Protein AF-A0A3D5I555-F1 (afdb_monomer_lite)

Radius of gyration: 14.28 Å; chains: 1; bounding box: 39×35×31 Å

Structure (mmCIF, N/CA/C/O backbone):
data_AF-A0A3D5I555-F1
#
_entry.id   AF-A0A3D5I555-F1
#
loop_
_atom_site.group_PDB
_atom_site.id
_atom_site.type_symbol
_atom_site.label_atom_id
_atom_site.label_alt_id
_atom_site.label_comp_id
_atom_site.label_asym_id
_atom_site.label_entity_id
_atom_site.label_seq_id
_atom_site.pdbx_PDB_ins_code
_atom_site.Cartn_x
_atom_site.Cartn_y
_atom_site.Cartn_z
_atom_site.occupancy
_atom_site.B_iso_or_equiv
_atom_site.auth_seq_id
_atom_site.auth_comp_id
_atom_site.auth_asym_id
_atom_site.auth_atom_id
_atom_site.pdbx_PDB_model_num
ATOM 1 N N . TYR A 1 1 ? -12.336 -8.166 -5.845 1.00 82.81 1 TYR A N 1
ATOM 2 C CA . TYR A 1 1 ? -12.069 -6.711 -5.840 1.00 82.81 1 TYR A CA 1
ATOM 3 C C . TYR A 1 1 ? -10.600 -6.417 -5.584 1.00 82.81 1 TYR A C 1
ATOM 5 O O . TYR A 1 1 ? -9.932 -6.033 -6.527 1.00 82.81 1 TYR A O 1
ATOM 13 N N . ILE A 1 2 ? -10.058 -6.624 -4.372 1.00 89.94 2 ILE A N 1
ATOM 14 C CA . ILE A 1 2 ? -8.652 -6.255 -4.085 1.00 89.94 2 ILE A CA 1
ATOM 15 C C . ILE A 1 2 ? -7.657 -6.970 -5.010 1.00 89.94 2 ILE A C 1
ATOM 17 O O . ILE A 1 2 ? -6.785 -6.326 -5.576 1.00 89.94 2 ILE A O 1
ATOM 21 N N . SER A 1 3 ? -7.829 -8.275 -5.232 1.00 88.75 3 SER A N 1
ATOM 22 C CA . SER A 1 3 ? -7.049 -9.063 -6.201 1.00 88.75 3 SER A CA 1
ATOM 23 C C . SER A 1 3 ? -7.085 -8.493 -7.623 1.00 88.75 3 SER A C 1
ATOM 25 O O . SER A 1 3 ? -6.074 -8.526 -8.325 1.00 88.75 3 SER A O 1
ATOM 27 N N . SER A 1 4 ? -8.239 -7.969 -8.034 1.00 86.50 4 SER A N 1
ATOM 28 C CA . SER A 1 4 ? -8.484 -7.379 -9.351 1.00 86.50 4 SER A CA 1
ATOM 29 C C . SER A 1 4 ? -7.815 -6.008 -9.475 1.00 86.50 4 SER A C 1
ATOM 31 O O . SER A 1 4 ? -7.131 -5.755 -10.460 1.00 86.50 4 SER A O 1
ATOM 33 N N . VAL A 1 5 ? -7.922 -5.159 -8.444 1.00 85.56 5 VAL A N 1
ATOM 34 C CA . VAL A 1 5 ? -7.229 -3.859 -8.393 1.00 85.56 5 VAL A CA 1
ATOM 35 C C . VAL A 1 5 ? -5.718 -4.058 -8.437 1.00 85.56 5 VAL A C 1
ATOM 37 O O . VAL A 1 5 ? -5.050 -3.472 -9.279 1.00 85.56 5 VAL A O 1
ATOM 40 N N . VAL A 1 6 ? -5.175 -4.939 -7.590 1.00 89.25 6 VAL A N 1
ATOM 41 C CA . VAL A 1 6 ? -3.731 -5.227 -7.568 1.00 89.25 6 VAL A CA 1
ATOM 42 C C . VAL A 1 6 ? -3.256 -5.744 -8.926 1.00 89.25 6 VAL A C 1
ATOM 44 O O . VAL A 1 6 ? -2.215 -5.313 -9.398 1.00 89.25 6 VAL A O 1
ATOM 47 N N . GLY A 1 7 ? -4.016 -6.634 -9.567 1.00 87.62 7 GLY A N 1
ATOM 48 C CA . GLY A 1 7 ? -3.657 -7.171 -10.880 1.00 87.62 7 GLY A CA 1
ATOM 49 C C . GLY A 1 7 ? -3.784 -6.169 -12.032 1.00 87.62 7 GLY A C 1
ATOM 50 O O . GLY A 1 7 ? -3.065 -6.287 -13.018 1.00 87.62 7 GLY A O 1
ATOM 51 N N . ALA A 1 8 ? -4.679 -5.182 -11.916 1.00 86.12 8 ALA A N 1
ATOM 52 C CA . ALA A 1 8 ? -4.824 -4.111 -12.904 1.00 86.12 8 ALA A CA 1
ATOM 53 C C . ALA A 1 8 ? -3.729 -3.040 -12.772 1.00 86.12 8 ALA A C 1
ATOM 55 O O . ALA A 1 8 ? -3.317 -2.462 -13.771 1.00 86.12 8 ALA A O 1
ATOM 56 N N . GLU A 1 9 ? -3.280 -2.779 -11.544 1.00 83.25 9 GLU A N 1
ATOM 57 C CA . GLU A 1 9 ? -2.332 -1.710 -11.206 1.00 83.25 9 GLU A CA 1
ATOM 58 C C . GLU A 1 9 ? -0.870 -2.170 -11.224 1.00 83.25 9 GLU A C 1
ATOM 60 O O . GLU A 1 9 ? 0.031 -1.389 -11.517 1.00 83.25 9 GLU A O 1
ATOM 65 N N . MET A 1 10 ? -0.606 -3.437 -10.894 1.00 90.44 10 MET A N 1
ATOM 66 C CA . MET A 1 10 ? 0.754 -3.951 -10.748 1.00 90.44 10 MET A CA 1
ATOM 67 C C . MET A 1 10 ? 0.971 -5.225 -11.569 1.00 90.44 10 MET A C 1
ATOM 69 O O . MET A 1 10 ? 0.229 -6.198 -11.406 1.00 90.44 10 MET A O 1
ATOM 73 N N . PRO A 1 11 ? 2.033 -5.282 -12.397 1.00 92.94 11 PRO A N 1
ATOM 74 C CA . PRO A 1 11 ? 2.405 -6.495 -13.111 1.00 92.94 11 PRO A CA 1
ATOM 75 C C . PRO A 1 11 ? 2.619 -7.681 -12.164 1.00 92.94 11 PRO A C 1
ATOM 77 O O . PRO A 1 11 ? 3.293 -7.577 -11.140 1.00 92.94 11 PRO A O 1
ATOM 80 N N . SER A 1 12 ? 2.104 -8.853 -12.540 1.00 92.81 12 SER A N 1
ATOM 81 C CA . SER A 1 12 ? 2.094 -10.045 -11.680 1.00 92.81 12 SER A CA 1
ATOM 82 C C . SER A 1 12 ? 3.481 -10.569 -11.291 1.00 92.81 12 SER A C 1
ATOM 84 O O . SER A 1 12 ? 3.584 -11.340 -10.338 1.00 92.81 12 SER A O 1
ATOM 86 N N . HIS A 1 13 ? 4.520 -10.194 -12.042 1.00 93.62 13 HIS A N 1
ATOM 87 C CA . HIS A 1 13 ? 5.917 -10.575 -11.816 1.00 93.62 13 HIS A CA 1
ATOM 88 C C . HIS A 1 13 ? 6.667 -9.609 -10.883 1.00 93.62 13 HIS A C 1
ATOM 90 O O . HIS A 1 13 ? 7.865 -9.781 -10.660 1.00 93.62 13 HIS A O 1
ATOM 96 N N . TRP A 1 14 ? 6.011 -8.558 -10.385 1.00 96.44 14 TRP A N 1
ATOM 97 C CA . TRP A 1 14 ? 6.611 -7.670 -9.394 1.00 96.44 14 TRP A CA 1
ATOM 98 C C . TRP A 1 14 ? 6.740 -8.362 -8.031 1.00 96.44 14 TRP A C 1
ATOM 100 O O . TRP A 1 14 ? 6.012 -9.320 -7.749 1.00 96.44 14 TRP A O 1
ATOM 110 N N . PRO A 1 15 ? 7.650 -7.880 -7.164 1.00 98.31 15 PRO A N 1
ATO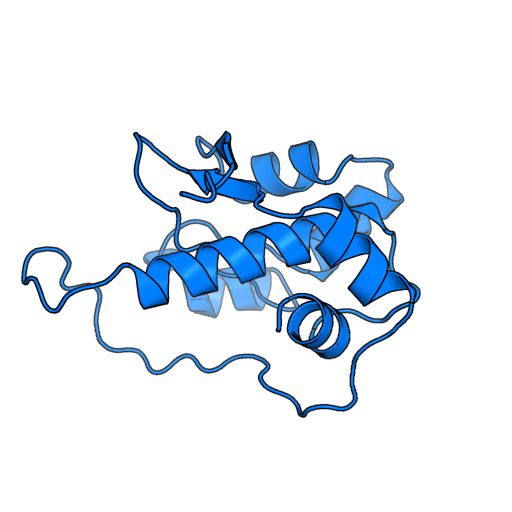M 111 C CA . PRO A 1 15 ? 7.879 -8.474 -5.855 1.00 98.31 15 PRO A CA 1
ATOM 112 C C . PRO A 1 15 ? 6.603 -8.586 -5.019 1.00 98.31 15 PRO A C 1
ATOM 114 O O . PRO A 1 15 ? 5.804 -7.650 -4.936 1.00 98.31 15 PRO A O 1
ATOM 117 N N . ALA A 1 16 ? 6.456 -9.709 -4.315 1.00 98.06 16 ALA A N 1
ATOM 118 C CA . ALA A 1 16 ? 5.277 -9.986 -3.497 1.00 98.06 16 ALA A CA 1
ATOM 119 C C . ALA A 1 16 ? 5.037 -8.930 -2.401 1.00 98.06 16 ALA A C 1
ATOM 121 O O . ALA A 1 16 ? 3.891 -8.645 -2.065 1.00 98.06 16 ALA A O 1
ATOM 122 N N . GLU A 1 17 ? 6.092 -8.339 -1.835 1.00 98.50 17 GLU A N 1
ATOM 123 C CA . GLU A 1 17 ? 5.970 -7.267 -0.833 1.00 98.50 17 GLU A CA 1
ATOM 124 C C . GLU A 1 17 ? 5.373 -5.981 -1.433 1.00 98.50 17 GLU A C 1
ATOM 126 O O . GLU A 1 17 ? 4.547 -5.328 -0.797 1.00 98.50 17 GLU A O 1
ATOM 131 N N . ALA A 1 18 ? 5.691 -5.660 -2.692 1.00 98.00 18 ALA A N 1
ATOM 132 C CA . ALA A 1 18 ? 5.097 -4.521 -3.387 1.00 98.00 18 ALA A CA 1
ATOM 133 C C . ALA A 1 18 ? 3.603 -4.765 -3.673 1.00 98.00 18 ALA A C 1
ATOM 135 O O . ALA A 1 18 ? 2.768 -3.904 -3.395 1.00 98.00 18 ALA A O 1
ATOM 136 N N . LEU A 1 19 ? 3.253 -5.971 -4.139 1.00 97.94 19 LEU A N 1
ATOM 137 C CA . LEU A 1 19 ? 1.855 -6.368 -4.359 1.00 97.94 19 LEU A CA 1
ATOM 138 C C . LEU A 1 19 ? 1.040 -6.342 -3.055 1.00 97.94 19 LEU A C 1
ATOM 140 O O . LEU A 1 19 ? -0.117 -5.921 -3.050 1.00 97.94 19 LEU A O 1
ATOM 144 N N . ARG A 1 20 ? 1.637 -6.759 -1.930 1.00 98.50 20 ARG A N 1
ATOM 145 C CA . ARG A 1 20 ? 1.007 -6.698 -0.601 1.00 98.50 20 ARG A CA 1
ATOM 146 C C . ARG A 1 20 ? 0.805 -5.262 -0.123 1.00 98.50 20 ARG A C 1
ATOM 148 O O . ARG A 1 20 ? -0.273 -4.951 0.381 1.00 98.50 20 ARG A O 1
ATOM 155 N N . ALA A 1 21 ? 1.779 -4.376 -0.330 1.00 97.25 21 ALA A N 1
ATOM 156 C CA . ALA A 1 21 ? 1.629 -2.956 -0.008 1.00 97.25 21 ALA A CA 1
ATOM 157 C C . ALA A 1 21 ? 0.453 -2.335 -0.785 1.00 97.25 21 ALA A C 1
ATOM 159 O O . ALA A 1 21 ? -0.414 -1.694 -0.190 1.00 97.25 21 ALA A O 1
ATOM 160 N N . GLN A 1 22 ? 0.350 -2.616 -2.087 1.00 95.75 22 GLN A N 1
ATOM 161 C CA . GLN A 1 22 ? -0.779 -2.177 -2.911 1.00 95.75 22 GLN A CA 1
ATOM 162 C C . GLN A 1 22 ? -2.108 -2.769 -2.456 1.00 95.75 22 GLN A C 1
ATOM 164 O O . GLN A 1 22 ? -3.105 -2.055 -2.435 1.00 95.75 22 GLN A O 1
ATOM 169 N N . ALA A 1 23 ? -2.147 -4.040 -2.053 1.00 96.06 23 ALA A N 1
ATOM 170 C CA . ALA A 1 23 ? -3.373 -4.656 -1.553 1.00 96.06 23 ALA A CA 1
ATOM 171 C C . ALA A 1 23 ? -3.909 -3.938 -0.301 1.00 96.06 23 ALA A C 1
ATOM 173 O O . ALA A 1 23 ? -5.116 -3.707 -0.196 1.00 96.06 23 ALA A O 1
ATOM 174 N N . VAL A 1 24 ? -3.028 -3.554 0.630 1.00 95.81 24 VAL A N 1
ATOM 175 C CA . VAL A 1 24 ? -3.402 -2.780 1.826 1.00 95.81 24 VAL A CA 1
ATOM 176 C C . VAL A 1 24 ? -3.835 -1.362 1.453 1.00 95.81 24 VAL A C 1
ATOM 178 O O . VAL A 1 24 ? -4.880 -0.911 1.926 1.00 95.81 24 VAL A O 1
ATOM 181 N N . ALA A 1 25 ? -3.094 -0.673 0.582 1.00 91.62 25 ALA A N 1
ATOM 182 C CA . ALA A 1 25 ? -3.446 0.677 0.145 1.00 91.62 25 ALA A CA 1
ATOM 183 C C . ALA A 1 25 ? -4.799 0.700 -0.601 1.00 91.62 25 ALA A C 1
ATOM 185 O O . ALA A 1 25 ? -5.717 1.426 -0.232 1.00 91.62 25 ALA A O 1
ATOM 186 N N . ALA A 1 26 ? -5.001 -0.187 -1.575 1.00 90.69 26 ALA A N 1
ATOM 187 C CA . ALA A 1 26 ? -6.268 -0.309 -2.296 1.00 90.69 26 ALA A CA 1
ATOM 188 C C . ALA A 1 26 ? -7.452 -0.611 -1.364 1.00 90.69 26 ALA A C 1
ATOM 190 O O . ALA A 1 26 ? -8.545 -0.069 -1.543 1.00 90.69 26 ALA A O 1
ATOM 191 N N . ARG A 1 27 ? -7.247 -1.451 -0.341 1.00 92.19 27 ARG A N 1
ATOM 192 C CA . ARG A 1 27 ? -8.293 -1.761 0.642 1.00 92.19 27 ARG A CA 1
ATOM 193 C C . ARG A 1 27 ? -8.621 -0.565 1.524 1.00 92.19 27 ARG A C 1
ATOM 195 O O . ARG A 1 27 ? -9.796 -0.316 1.761 1.00 92.19 27 ARG A O 1
ATOM 202 N N . SER A 1 28 ? -7.614 0.165 1.991 1.00 89.00 28 SER A N 1
ATOM 203 C CA . SER A 1 28 ? -7.819 1.336 2.854 1.00 89.00 28 SER A CA 1
ATOM 204 C C . SER A 1 28 ? -8.524 2.450 2.089 1.00 89.00 28 SER A C 1
ATOM 206 O O . SER A 1 28 ? -9.500 2.995 2.590 1.00 89.00 28 SER A O 1
ATOM 208 N N . TYR A 1 29 ? -8.127 2.691 0.836 1.00 85.00 29 TYR A N 1
ATOM 209 C CA . TYR A 1 29 ? -8.830 3.594 -0.073 1.00 85.00 29 TYR A CA 1
ATOM 210 C C . TYR A 1 29 ? -10.302 3.194 -0.243 1.00 85.00 29 TYR A C 1
ATOM 212 O O . TYR A 1 29 ? -11.190 4.002 0.023 1.00 85.00 29 TYR A O 1
ATOM 220 N N . ALA A 1 30 ? -10.580 1.936 -0.605 1.00 84.19 30 ALA A N 1
ATOM 221 C CA . ALA A 1 30 ? -11.950 1.454 -0.782 1.00 84.19 30 ALA A CA 1
ATOM 222 C C . ALA A 1 30 ? -12.785 1.591 0.500 1.00 84.19 30 ALA A C 1
ATOM 224 O O . ALA A 1 30 ? -13.922 2.049 0.450 1.00 84.19 30 ALA A O 1
ATOM 225 N N . MET A 1 31 ? -12.217 1.248 1.658 1.00 83.69 31 MET A N 1
ATOM 226 C CA . MET A 1 31 ? -12.909 1.372 2.941 1.00 83.69 31 MET A CA 1
ATOM 227 C C . MET A 1 31 ? -13.134 2.823 3.347 1.00 83.69 31 MET A C 1
ATOM 229 O O . MET A 1 31 ? -14.216 3.127 3.824 1.00 83.69 31 MET A O 1
ATOM 233 N N . ALA A 1 32 ? -12.172 3.721 3.132 1.00 80.38 32 ALA A N 1
ATOM 234 C CA . ALA A 1 32 ? -12.355 5.148 3.378 1.00 80.38 32 ALA A CA 1
ATOM 235 C C . ALA A 1 32 ? -13.491 5.717 2.513 1.00 80.38 32 ALA A C 1
ATOM 237 O O . ALA A 1 32 ? -14.274 6.527 2.994 1.00 80.38 32 ALA A O 1
ATOM 238 N N . HIS A 1 33 ? -13.636 5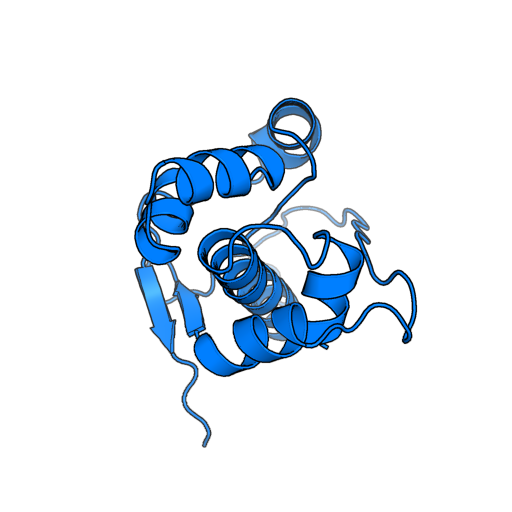.247 1.270 1.00 74.06 33 HIS A N 1
ATOM 239 C CA . HIS A 1 33 ? -14.726 5.655 0.379 1.00 74.06 33 HIS A CA 1
ATOM 240 C C . HIS A 1 33 ? -16.085 5.082 0.796 1.00 74.06 33 HIS A C 1
ATOM 242 O O . HIS A 1 33 ? -17.089 5.782 0.711 1.00 74.06 33 HIS A O 1
ATOM 248 N N . LEU A 1 34 ? -16.124 3.834 1.271 1.00 74.12 34 LEU A N 1
ATOM 249 C CA . LEU A 1 34 ? -17.348 3.190 1.763 1.00 74.12 34 LEU A CA 1
ATOM 250 C C . LEU A 1 34 ? -17.782 3.706 3.142 1.00 74.12 34 LEU A C 1
ATOM 252 O O . LEU A 1 34 ? -18.972 3.765 3.428 1.00 74.12 34 LEU A O 1
ATOM 256 N N . ALA A 1 35 ? -16.825 4.064 3.998 1.00 67.69 35 ALA A N 1
ATOM 257 C CA . ALA A 1 35 ? -17.062 4.532 5.359 1.00 67.69 35 ALA A CA 1
ATOM 258 C C . ALA A 1 35 ? -17.473 6.007 5.431 1.00 67.69 35 ALA A C 1
ATOM 260 O O . ALA A 1 35 ? -17.708 6.483 6.534 1.00 67.69 35 ALA A O 1
ATOM 261 N N . ARG A 1 36 ? -17.563 6.731 4.305 1.00 56.81 36 ARG A N 1
ATOM 262 C CA . ARG A 1 36 ? -18.124 8.090 4.246 1.00 56.81 36 ARG A CA 1
ATOM 263 C C . ARG A 1 36 ? -19.665 8.030 4.254 1.00 56.81 36 ARG A C 1
ATOM 265 O O . ARG A 1 36 ? -20.242 7.646 3.237 1.00 56.81 36 ARG A O 1
ATOM 272 N N . PRO A 1 37 ? -20.371 8.484 5.312 1.00 44.56 37 PRO A N 1
ATOM 273 C CA . PRO A 1 37 ? -21.717 9.031 5.171 1.00 44.56 37 PRO A CA 1
ATOM 274 C C . PRO A 1 37 ? -21.604 10.467 4.627 1.00 44.56 37 PRO A C 1
ATOM 276 O O . PRO A 1 37 ? -20.579 11.128 4.803 1.00 44.56 37 PRO A O 1
ATOM 279 N N . ALA A 1 38 ? -22.662 10.993 4.006 1.00 41.94 38 ALA A N 1
ATOM 280 C CA . ALA A 1 38 ? -22.806 12.423 3.738 1.00 41.94 38 ALA A CA 1
ATOM 281 C C . ALA A 1 38 ? -22.868 13.219 5.063 1.00 41.94 38 ALA A C 1
ATOM 283 O O . ALA A 1 38 ? -23.937 13.628 5.498 1.00 41.94 38 ALA A O 1
ATOM 284 N N . SER A 1 39 ? -21.739 13.417 5.745 1.00 36.09 39 SER A N 1
ATOM 285 C CA . SER A 1 39 ? -21.641 14.262 6.938 1.00 36.09 39 SER A CA 1
ATOM 286 C C . SER A 1 39 ? -20.523 15.290 6.770 1.00 36.09 39 SER A C 1
ATOM 288 O O . SER A 1 39 ? -19.351 15.039 7.038 1.00 36.09 39 SER A O 1
ATOM 290 N N . GLN A 1 40 ? -20.974 16.432 6.258 1.00 39.59 40 GLN A N 1
ATOM 291 C CA . GLN A 1 40 ? -20.564 17.844 6.285 1.00 39.59 40 GLN A CA 1
ATOM 292 C C . GLN A 1 40 ? -19.371 18.367 7.130 1.00 39.59 40 GLN A C 1
ATOM 294 O O . GLN A 1 40 ? -19.342 19.565 7.397 1.00 39.59 40 GLN A O 1
ATOM 299 N N . ALA A 1 41 ? -18.378 17.567 7.529 1.00 38.03 41 ALA A N 1
ATOM 300 C CA . ALA A 1 41 ? -17.238 18.053 8.329 1.00 38.03 41 ALA A CA 1
ATOM 301 C C . ALA A 1 41 ? -15.855 17.902 7.670 1.00 38.03 41 ALA A C 1
ATOM 303 O O . ALA A 1 41 ? -14.886 18.454 8.177 1.00 38.03 41 ALA A O 1
ATOM 304 N N . TRP A 1 42 ? -15.752 17.246 6.513 1.00 33.84 42 TRP A N 1
ATOM 305 C CA . TRP A 1 42 ? -14.513 17.218 5.728 1.00 33.84 42 TRP A CA 1
ATOM 306 C C . TRP A 1 42 ? -14.828 17.518 4.269 1.00 33.84 42 TRP A C 1
ATOM 308 O O . TRP A 1 42 ? -15.018 16.633 3.439 1.00 33.84 42 TRP A O 1
ATOM 318 N N . ASN A 1 43 ? -14.928 18.811 3.975 1.00 38.72 43 ASN A N 1
ATOM 319 C CA . ASN A 1 43 ? -15.043 19.338 2.622 1.00 38.72 43 ASN A CA 1
ATOM 320 C C . ASN A 1 43 ? -13.653 19.298 1.961 1.00 38.72 43 ASN A C 1
ATOM 322 O O . ASN A 1 43 ? -13.010 20.324 1.760 1.00 38.72 43 ASN A O 1
ATOM 326 N N . LEU A 1 44 ? -13.153 18.097 1.666 1.00 39.31 44 LEU A N 1
ATOM 327 C CA . LEU A 1 44 ? -12.070 17.927 0.702 1.00 39.31 44 LEU A CA 1
ATOM 328 C C . LEU A 1 44 ? -12.728 17.518 -0.610 1.00 39.31 44 LEU A C 1
ATOM 330 O O . LEU A 1 44 ? -13.346 16.460 -0.718 1.00 39.31 44 LEU A O 1
ATOM 334 N N . GLY A 1 45 ? -12.708 18.480 -1.531 1.00 37.19 45 GLY A N 1
ATOM 335 C CA . GLY A 1 45 ? -13.609 18.610 -2.662 1.00 37.19 45 GLY A CA 1
ATOM 336 C C . GLY A 1 45 ? -13.803 17.351 -3.494 1.00 37.19 45 GLY A C 1
ATOM 337 O O . GLY A 1 45 ? -12.901 16.536 -3.684 1.00 37.19 45 GLY A O 1
ATOM 338 N N . ALA A 1 46 ? -15.014 17.266 -4.039 1.00 34.91 46 ALA A N 1
ATOM 339 C CA . ALA A 1 46 ? -15.393 16.380 -5.121 1.00 34.91 46 ALA A CA 1
ATOM 340 C C . ALA A 1 46 ? -14.348 16.433 -6.244 1.00 34.91 46 ALA A C 1
ATOM 342 O O . ALA A 1 46 ? -14.385 17.290 -7.123 1.00 34.91 46 ALA A O 1
ATOM 343 N N . THR A 1 47 ? -13.399 15.508 -6.216 1.00 41.62 47 THR A N 1
ATOM 344 C CA . THR A 1 47 ? -12.577 15.195 -7.371 1.00 41.62 47 THR A CA 1
ATOM 345 C C . THR A 1 47 ? -12.846 13.747 -7.707 1.00 41.62 47 THR A C 1
ATOM 347 O O . THR A 1 47 ? -12.465 12.822 -6.997 1.00 41.62 47 THR A O 1
ATOM 350 N N . THR A 1 48 ? -13.589 13.567 -8.792 1.00 43.81 48 THR A N 1
ATOM 351 C CA . THR A 1 48 ? -13.782 12.298 -9.480 1.00 43.81 48 THR A CA 1
ATOM 352 C C . THR A 1 48 ? -12.407 11.736 -9.821 1.00 43.81 48 THR A C 1
ATOM 354 O O . THR A 1 48 ? -11.806 12.125 -10.818 1.00 43.81 48 THR A O 1
ATOM 357 N N . ARG A 1 49 ? -11.857 10.863 -8.978 1.00 43.25 49 ARG A N 1
ATOM 358 C CA . ARG A 1 49 ? -10.577 10.201 -9.248 1.00 43.25 49 ARG A CA 1
ATOM 359 C C . ARG A 1 49 ? -10.786 8.706 -9.282 1.00 43.25 49 ARG A C 1
ATOM 361 O O . ARG A 1 49 ? -10.430 7.960 -8.383 1.00 43.25 49 ARG A O 1
ATOM 368 N N . TRP A 1 50 ? -11.426 8.300 -10.371 1.00 49.44 50 TRP A N 1
ATOM 369 C CA . TRP A 1 50 ? -11.326 6.943 -10.870 1.00 49.44 50 TRP A CA 1
ATOM 370 C C . TRP A 1 50 ? -9.863 6.665 -11.208 1.00 49.44 50 TRP A C 1
ATOM 372 O O . TRP A 1 50 ? -9.322 7.297 -12.113 1.00 49.44 50 TRP A O 1
ATOM 382 N N . GLN A 1 51 ? -9.239 5.702 -10.534 1.00 43.78 51 GLN A N 1
ATOM 383 C CA . GLN A 1 51 ? -8.040 5.061 -11.062 1.00 43.78 51 GLN A CA 1
ATOM 384 C C . GLN A 1 51 ? -8.049 3.552 -10.760 1.00 43.78 51 GLN A C 1
ATOM 386 O O . GLN A 1 51 ? -8.311 3.112 -9.643 1.00 43.78 51 GLN A O 1
ATOM 391 N N . ALA A 1 52 ? -7.900 2.816 -11.867 1.00 45.69 52 ALA A N 1
ATOM 392 C CA . ALA A 1 52 ? -7.962 1.374 -12.127 1.00 45.69 52 ALA A CA 1
ATOM 393 C C . ALA A 1 52 ? -9.149 0.562 -11.593 1.00 45.69 52 ALA A C 1
ATOM 395 O O . ALA A 1 52 ? -9.001 -0.378 -10.812 1.00 45.69 52 ALA A O 1
ATOM 396 N N . TYR A 1 53 ? -10.318 0.771 -12.195 1.00 43.22 53 TYR A N 1
ATOM 397 C CA . TYR A 1 53 ? -11.209 -0.360 -12.465 1.00 43.22 53 TYR A CA 1
ATOM 398 C C . TYR A 1 53 ? -11.061 -0.768 -13.939 1.00 43.22 53 TYR A C 1
ATOM 400 O O . TYR A 1 53 ? -11.904 -0.474 -14.777 1.00 43.22 53 TYR A O 1
ATOM 408 N N . GLY A 1 54 ? -9.919 -1.385 -14.266 1.00 44.38 54 GLY A N 1
ATOM 409 C CA . GLY A 1 54 ? -9.506 -1.759 -15.630 1.00 44.38 54 GLY A CA 1
ATOM 410 C C . GLY A 1 54 ? -10.077 -3.080 -16.165 1.00 44.38 54 GLY A C 1
ATOM 411 O O . GLY A 1 54 ? -9.533 -3.637 -17.111 1.00 44.38 54 GLY A O 1
ATOM 412 N N . GLY A 1 55 ? -11.164 -3.591 -15.584 1.00 45.28 55 GLY A N 1
ATOM 413 C CA . GLY A 1 55 ? -11.876 -4.754 -16.115 1.00 45.28 55 GLY A CA 1
ATOM 414 C C . GLY A 1 55 ? -11.598 -6.067 -15.382 1.00 45.28 55 GLY A C 1
ATOM 415 O O . GLY A 1 55 ? -10.522 -6.327 -14.853 1.00 45.28 55 GLY A O 1
ATOM 416 N N . LEU A 1 56 ? -12.628 -6.909 -15.358 1.00 45.44 56 LEU A N 1
ATOM 417 C CA . LEU A 1 56 ? -12.781 -8.148 -14.584 1.00 45.44 56 LEU A CA 1
ATOM 418 C C . LEU A 1 56 ? -11.807 -9.297 -14.959 1.00 45.44 56 LEU A C 1
ATOM 420 O O . LEU A 1 56 ? -12.049 -10.440 -14.585 1.00 45.44 56 LEU A O 1
ATOM 424 N N . GLY A 1 57 ? -10.710 -9.022 -15.675 1.00 58.00 57 GLY A N 1
ATOM 425 C CA . GLY A 1 57 ? -9.787 -10.028 -16.227 1.00 58.00 57 GLY A CA 1
ATOM 426 C C . GLY A 1 57 ? -8.318 -9.906 -15.803 1.00 58.00 57 GLY A C 1
ATOM 427 O O . GLY A 1 57 ? -7.484 -10.634 -16.328 1.00 58.00 57 GLY A O 1
ATOM 428 N N . THR A 1 58 ? -7.970 -9.004 -14.884 1.00 71.81 58 THR A N 1
ATOM 429 C CA . THR A 1 58 ? -6.566 -8.694 -14.536 1.00 71.81 58 THR A CA 1
ATOM 430 C C . THR A 1 58 ? -6.001 -9.522 -13.375 1.00 71.81 58 THR A C 1
ATOM 432 O O . THR A 1 58 ? -4.850 -9.348 -12.975 1.00 71.81 58 THR A O 1
ATOM 435 N N . GLU A 1 59 ? -6.786 -10.434 -12.796 1.00 82.12 59 GLU A N 1
ATOM 436 C CA . GLU A 1 59 ? -6.344 -11.233 -11.653 1.00 82.12 59 GLU A CA 1
ATOM 437 C C . GLU A 1 59 ? -5.289 -12.276 -12.032 1.00 82.12 59 GLU A C 1
ATOM 439 O O . GLU A 1 59 ? -5.441 -13.050 -12.973 1.00 82.12 59 GLU A O 1
ATOM 444 N N . SER A 1 60 ? -4.242 -12.372 -11.218 1.00 91.31 60 SER A N 1
ATOM 445 C CA . SER A 1 60 ? -3.195 -13.383 -11.342 1.00 91.31 60 SER A CA 1
ATOM 446 C C . SER A 1 60 ? -3.087 -14.206 -10.057 1.00 91.31 60 SER A C 1
ATOM 448 O O . SER A 1 60 ? -3.714 -13.906 -9.038 1.00 91.31 60 SER A O 1
ATOM 450 N N . LYS A 1 61 ? -2.288 -15.281 -10.077 1.00 94.88 61 LYS A N 1
ATOM 451 C CA . LYS A 1 61 ? -1.988 -16.041 -8.849 1.00 94.88 61 LYS A CA 1
ATOM 452 C C . LYS A 1 61 ? -1.332 -15.147 -7.788 1.00 94.88 61 LYS A C 1
ATOM 454 O O . LYS A 1 61 ? -1.690 -15.250 -6.620 1.00 94.88 61 LYS A O 1
ATOM 459 N N . SER A 1 62 ? -0.427 -14.252 -8.192 1.00 95.44 62 SER A N 1
ATOM 460 C CA . SER A 1 62 ? 0.281 -13.359 -7.271 1.00 95.44 62 SER A CA 1
ATOM 461 C C . SER A 1 62 ? -0.611 -12.242 -6.729 1.00 95.44 62 SER A C 1
ATOM 463 O O . SER A 1 62 ? -0.550 -11.963 -5.534 1.00 95.44 62 SER A O 1
ATOM 465 N N . SER A 1 63 ? -1.504 -11.662 -7.540 1.00 94.19 63 SER A N 1
ATOM 466 C CA . SER A 1 63 ? -2.441 -10.643 -7.040 1.00 94.19 63 SER A CA 1
ATOM 467 C C . SER A 1 63 ? -3.473 -11.227 -6.068 1.00 94.19 63 SER A C 1
ATOM 469 O O . SER A 1 63 ? -3.807 -10.596 -5.063 1.00 94.19 63 SER A O 1
ATOM 471 N N . ARG A 1 64 ? -3.931 -12.465 -6.305 1.00 95.12 64 ARG A N 1
ATOM 472 C CA . ARG A 1 64 ? -4.779 -13.204 -5.356 1.00 95.12 64 ARG A CA 1
ATOM 473 C C . ARG A 1 64 ? -4.042 -13.536 -4.062 1.00 95.12 64 ARG A C 1
ATOM 475 O O . ARG A 1 64 ? -4.608 -13.314 -2.995 1.00 95.12 64 ARG A O 1
ATOM 482 N N . ALA A 1 65 ? -2.797 -14.005 -4.147 1.00 97.44 65 ALA A N 1
ATOM 483 C CA . ALA A 1 65 ? -1.972 -14.279 -2.970 1.00 97.44 65 ALA A CA 1
ATOM 484 C C . ALA A 1 65 ? -1.759 -13.011 -2.129 1.00 97.44 65 ALA A C 1
ATOM 486 O O . ALA A 1 65 ? -2.078 -13.001 -0.948 1.00 97.44 65 ALA A O 1
ATOM 487 N N . ALA A 1 66 ? -1.362 -11.897 -2.748 1.00 97.44 66 ALA A N 1
ATOM 488 C CA . ALA A 1 66 ? -1.171 -10.631 -2.041 1.00 97.44 66 ALA A CA 1
ATOM 489 C C . ALA A 1 66 ? -2.454 -10.126 -1.352 1.00 97.44 66 ALA A C 1
ATOM 491 O O . ALA A 1 66 ? -2.409 -9.619 -0.227 1.00 97.44 66 ALA A O 1
ATOM 492 N N . ALA A 1 67 ? -3.610 -10.276 -2.007 1.00 95.56 67 ALA A N 1
ATOM 493 C CA . ALA A 1 67 ? -4.899 -9.913 -1.427 1.00 95.56 67 ALA A CA 1
ATOM 494 C C . ALA A 1 67 ? -5.282 -10.803 -0.231 1.00 95.56 67 ALA A C 1
ATOM 496 O O . ALA A 1 67 ? -5.832 -10.284 0.744 1.00 95.56 67 ALA A O 1
ATOM 497 N N . ALA A 1 68 ? -4.989 -12.105 -0.305 1.00 96.50 68 ALA A N 1
ATOM 498 C CA . ALA A 1 68 ? -5.247 -13.076 0.756 1.00 96.50 68 ALA A CA 1
ATOM 499 C C . ALA A 1 68 ? -4.298 -12.891 1.951 1.00 96.50 68 ALA A C 1
ATOM 501 O O . ALA A 1 68 ? -4.756 -12.773 3.085 1.00 96.50 68 ALA A O 1
ATOM 502 N N . ASP A 1 69 ? -2.996 -12.749 1.704 1.00 97.38 69 ASP A N 1
ATOM 503 C CA . ASP A 1 69 ? -1.970 -12.563 2.741 1.00 97.38 69 ASP A CA 1
ATOM 504 C C . ASP A 1 69 ? -2.205 -11.298 3.576 1.00 97.38 69 ASP A C 1
ATOM 506 O O . ASP A 1 69 ? -1.844 -11.221 4.749 1.00 97.38 69 ASP A O 1
ATOM 510 N N . THR A 1 70 ? -2.834 -10.289 2.972 1.00 97.00 70 THR A N 1
ATOM 511 C CA . THR A 1 70 ? -3.150 -9.007 3.616 1.00 97.00 70 THR A CA 1
ATOM 512 C C . THR A 1 70 ? -4.615 -8.895 4.017 1.00 97.00 70 THR A C 1
ATOM 514 O O . THR A 1 70 ? -5.116 -7.789 4.232 1.00 97.00 70 THR A O 1
ATOM 517 N N . GLN A 1 71 ? -5.342 -10.011 4.091 1.00 95.06 71 GLN A N 1
ATOM 518 C CA . GLN A 1 71 ? -6.776 -9.995 4.344 1.00 95.06 71 GLN A CA 1
ATOM 519 C C . GLN A 1 71 ? -7.118 -9.217 5.624 1.00 95.06 71 GLN A C 1
ATOM 521 O O . GLN A 1 71 ? -6.573 -9.443 6.709 1.00 95.06 71 GLN A O 1
ATOM 526 N N . GLY A 1 72 ? -8.038 -8.264 5.462 1.00 92.38 72 GLY A N 1
ATOM 527 C CA . GLY A 1 72 ? -8.520 -7.393 6.530 1.00 92.38 72 GLY A CA 1
ATOM 528 C C . GLY A 1 72 ? -7.555 -6.285 6.952 1.00 92.38 72 GLY A C 1
ATOM 529 O O . GLY A 1 72 ? -7.962 -5.454 7.753 1.00 92.38 72 GLY A O 1
ATOM 530 N N . LEU A 1 73 ? -6.323 -6.232 6.433 1.00 96.00 73 LEU A N 1
ATOM 531 C CA . LEU A 1 73 ? -5.364 -5.182 6.783 1.00 96.00 73 LEU A CA 1
ATOM 532 C C . LEU A 1 73 ? -5.663 -3.883 6.030 1.00 96.00 73 LEU A C 1
ATOM 534 O O . LEU A 1 73 ? -5.818 -3.890 4.803 1.00 96.00 73 LEU A O 1
ATOM 538 N N . ILE A 1 74 ? -5.702 -2.785 6.778 1.00 92.00 74 ILE A N 1
ATOM 539 C CA . ILE A 1 74 ? -5.864 -1.410 6.302 1.00 92.00 74 ILE A CA 1
ATOM 540 C C . ILE A 1 74 ? -4.871 -0.480 7.011 1.00 92.00 74 ILE A C 1
ATOM 542 O O . ILE A 1 74 ? -4.300 -0.837 8.041 1.00 92.00 74 ILE A O 1
ATOM 546 N N . LEU A 1 75 ? -4.690 0.719 6.472 1.00 88.75 75 LEU A N 1
ATOM 547 C CA . LEU A 1 75 ? -3.979 1.821 7.104 1.00 88.75 75 LEU A CA 1
ATOM 548 C C . LEU A 1 75 ? -4.928 2.606 8.010 1.00 88.75 75 LEU A C 1
ATOM 550 O O . LEU A 1 75 ? -6.040 2.961 7.607 1.00 88.75 75 LEU A O 1
ATOM 554 N N . SER A 1 76 ? -4.460 2.898 9.219 1.00 83.44 76 SER A N 1
ATOM 555 C CA . SER A 1 76 ? -5.162 3.706 10.209 1.00 83.44 76 SER A CA 1
ATOM 556 C C . SER A 1 76 ? -4.269 4.810 10.761 1.00 83.44 76 SER A C 1
ATOM 558 O O . SER A 1 76 ? -3.067 4.620 10.932 1.00 83.44 76 SER A O 1
ATOM 560 N N . PHE A 1 77 ? -4.868 5.959 11.051 1.00 78.38 77 PHE A N 1
ATOM 561 C CA . PHE A 1 77 ? -4.231 7.078 11.731 1.00 78.38 77 PHE A CA 1
ATOM 562 C C . PHE A 1 77 ? -5.207 7.636 12.768 1.00 78.38 77 PHE A C 1
ATOM 564 O O . PHE A 1 77 ? -6.365 7.874 12.436 1.00 78.38 77 PHE A O 1
ATOM 571 N N . GLU A 1 78 ? -4.767 7.774 14.023 1.00 78.31 78 GLU A N 1
ATOM 572 C CA . GLU A 1 78 ? -5.583 8.288 15.145 1.00 78.31 78 GLU A CA 1
ATOM 573 C C . GLU A 1 78 ? -6.966 7.614 15.294 1.00 78.31 78 GLU A C 1
ATOM 575 O O . GLU A 1 78 ? -7.960 8.238 15.652 1.00 78.31 78 GLU A O 1
ATOM 580 N N . GLY A 1 79 ? -7.049 6.311 15.003 1.00 70.81 79 GLY A N 1
ATOM 581 C CA . GLY A 1 79 ? -8.300 5.544 15.067 1.00 70.81 79 GLY A CA 1
ATOM 582 C C . GLY A 1 79 ? -9.220 5.703 13.849 1.00 70.81 79 GLY A C 1
ATOM 583 O O . GLY A 1 79 ? -10.213 4.985 13.748 1.00 70.81 79 GLY A O 1
ATOM 584 N N . GLY A 1 80 ? -8.881 6.575 12.895 1.00 76.12 80 GLY A N 1
ATOM 585 C CA . GLY A 1 80 ? -9.550 6.702 11.598 1.00 76.12 80 GLY A CA 1
ATOM 586 C C . GLY A 1 80 ? -8.903 5.845 10.505 1.00 76.12 80 GLY A C 1
ATOM 587 O O . GLY A 1 80 ? -7.749 5.428 10.622 1.00 76.12 80 GLY A O 1
ATOM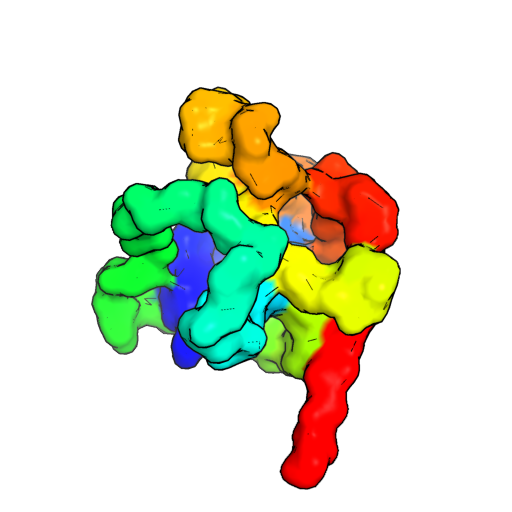 588 N N . ILE A 1 81 ? -9.648 5.571 9.428 1.00 76.50 81 ILE A N 1
ATOM 589 C CA . ILE A 1 81 ? -9.126 4.923 8.212 1.00 76.50 81 ILE A CA 1
ATOM 590 C C . ILE A 1 81 ? -8.403 5.971 7.365 1.00 76.50 81 ILE A C 1
ATOM 592 O O . ILE A 1 81 ? -8.960 7.031 7.084 1.00 76.50 81 ILE A O 1
ATOM 596 N N . VAL A 1 82 ? -7.185 5.662 6.922 1.00 74.88 82 VAL A N 1
ATOM 597 C CA . VAL A 1 82 ? -6.425 6.545 6.028 1.00 74.88 82 VAL A CA 1
ATOM 598 C C . VAL A 1 82 ? -6.891 6.349 4.589 1.00 74.88 82 VAL A C 1
ATOM 600 O O . VAL A 1 82 ? -6.869 5.234 4.061 1.00 74.88 82 VAL A O 1
ATOM 603 N N . GLU A 1 83 ? -7.250 7.447 3.925 1.00 75.12 83 GLU A N 1
ATOM 604 C CA . GLU A 1 83 ? -7.434 7.476 2.475 1.00 75.12 83 GLU A CA 1
ATOM 605 C C . GLU A 1 83 ? -6.069 7.365 1.785 1.00 75.12 83 GLU A C 1
ATOM 607 O O . GLU A 1 83 ? -5.375 8.345 1.527 1.00 75.12 83 GLU A O 1
ATOM 612 N N . SER A 1 84 ? -5.635 6.132 1.538 1.00 73.19 84 SER A N 1
ATOM 613 C CA . SER A 1 84 ? -4.304 5.862 1.003 1.00 73.19 84 SER A CA 1
ATOM 614 C C . SER A 1 84 ? -4.290 5.933 -0.520 1.00 73.19 84 SER A C 1
ATOM 616 O O . SER A 1 84 ? -4.520 4.939 -1.214 1.00 73.19 84 SER A O 1
ATOM 618 N N . LEU A 1 85 ? -3.991 7.116 -1.039 1.00 77.25 85 LEU A N 1
ATOM 619 C CA . LEU A 1 85 ? -3.829 7.349 -2.470 1.00 77.25 85 LEU A CA 1
ATOM 620 C C . LEU A 1 85 ? -2.563 6.648 -2.990 1.00 77.25 85 LEU A C 1
ATOM 622 O O . LEU A 1 85 ? -1.570 6.516 -2.269 1.00 77.25 85 LEU A O 1
ATOM 626 N N . TYR A 1 86 ? -2.546 6.230 -4.251 1.00 70.38 86 TYR A N 1
ATOM 627 C CA . TYR A 1 86 ? -1.375 5.632 -4.903 1.00 70.38 86 TYR A CA 1
ATOM 628 C C . TYR A 1 86 ? -1.328 6.008 -6.389 1.00 70.38 86 TYR A C 1
ATOM 630 O O . TYR A 1 86 ? -2.353 6.360 -6.965 1.00 70.38 86 TYR A O 1
ATOM 638 N N . ALA A 1 87 ? -0.140 5.975 -6.997 1.00 72.94 87 ALA A N 1
ATOM 639 C CA . ALA A 1 87 ? 0.065 6.283 -8.415 1.00 72.94 87 ALA A CA 1
ATOM 640 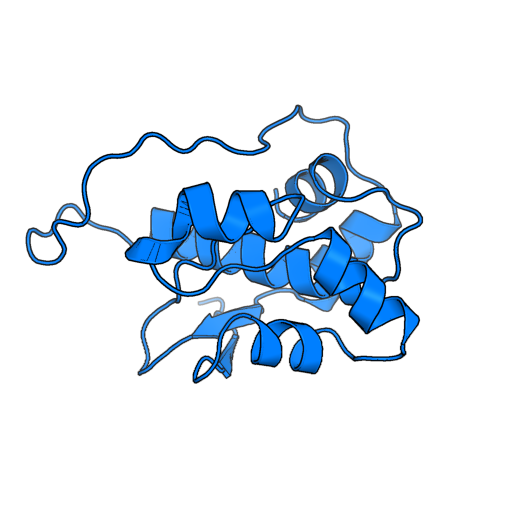C C . ALA A 1 87 ? 1.260 5.510 -9.000 1.00 72.94 87 ALA A C 1
ATOM 642 O O . ALA A 1 87 ? 2.143 5.064 -8.261 1.00 72.94 87 ALA A O 1
ATOM 643 N N . ALA A 1 88 ? 1.315 5.402 -10.333 1.00 67.25 88 ALA A N 1
ATOM 644 C CA . ALA A 1 88 ? 2.389 4.711 -11.053 1.00 67.25 88 ALA A CA 1
ATOM 645 C C . ALA A 1 88 ? 3.787 5.248 -10.704 1.00 67.25 88 ALA A C 1
ATOM 647 O O . ALA A 1 88 ? 4.711 4.474 -10.438 1.00 67.25 88 ALA A O 1
ATOM 648 N N . ASP A 1 89 ? 3.927 6.573 -10.627 1.00 60.88 89 ASP A N 1
ATOM 649 C CA . ASP A 1 89 ? 5.188 7.261 -10.359 1.00 60.88 89 ASP A CA 1
ATOM 650 C C . ASP A 1 89 ? 5.052 8.347 -9.273 1.00 60.88 89 ASP A C 1
ATOM 652 O O . ASP A 1 89 ? 3.975 8.888 -9.029 1.00 60.88 89 ASP A O 1
ATOM 656 N N . ARG A 1 90 ? 6.176 8.667 -8.620 1.00 58.06 90 ARG A N 1
ATOM 657 C CA . ARG A 1 90 ? 6.337 9.718 -7.615 1.00 58.06 90 ARG A CA 1
ATOM 658 C C . ARG A 1 90 ? 6.021 11.109 -8.160 1.00 58.06 90 ARG A C 1
ATOM 660 O O . ARG A 1 90 ? 5.488 11.915 -7.402 1.00 58.06 90 ARG A O 1
ATOM 667 N N . GLN A 1 91 ? 6.334 11.412 -9.418 1.00 55.84 91 GLN A N 1
ATOM 668 C CA . GLN A 1 91 ? 6.022 12.728 -9.975 1.00 55.84 91 GLN A CA 1
ATOM 669 C C . GLN A 1 91 ? 4.507 12.914 -10.103 1.00 55.84 91 GLN A C 1
ATOM 671 O O . GLN A 1 91 ? 3.970 13.911 -9.626 1.00 55.84 91 GLN A O 1
ATOM 676 N N . LEU A 1 92 ? 3.806 11.870 -10.562 1.00 54.94 92 LEU A N 1
ATOM 677 C CA . LEU A 1 92 ? 2.343 11.814 -10.541 1.00 54.94 92 LEU A CA 1
ATOM 678 C C . LEU A 1 92 ? 1.789 11.879 -9.117 1.00 54.94 92 LEU A C 1
ATOM 680 O O . LEU A 1 92 ? 0.790 12.544 -8.896 1.00 54.94 92 LEU A O 1
ATOM 684 N N . THR A 1 93 ? 2.434 11.256 -8.128 1.00 56.69 93 THR A N 1
ATOM 685 C CA . THR A 1 93 ? 2.032 11.398 -6.722 1.00 56.69 93 THR A CA 1
ATOM 686 C C . THR A 1 93 ? 2.066 12.858 -6.249 1.00 56.69 93 THR A C 1
ATOM 688 O O . THR A 1 93 ? 1.119 13.316 -5.611 1.00 56.69 93 THR A O 1
ATOM 691 N N . VAL A 1 94 ? 3.138 13.595 -6.547 1.00 55.97 94 VAL A N 1
ATOM 692 C CA . VAL A 1 94 ? 3.297 14.994 -6.115 1.00 55.97 94 VAL A CA 1
ATOM 693 C C . VAL A 1 94 ? 2.330 15.912 -6.863 1.00 55.97 94 VAL A C 1
ATOM 695 O O . VAL A 1 94 ? 1.649 16.719 -6.231 1.00 55.97 94 VAL A O 1
ATOM 698 N N . GLU A 1 95 ? 2.213 15.752 -8.180 1.00 50.69 95 GLU A N 1
ATOM 699 C CA . GLU A 1 95 ? 1.312 16.545 -9.026 1.00 50.69 95 GLU A CA 1
ATOM 700 C C . GLU A 1 95 ? -0.167 16.257 -8.723 1.00 50.69 95 GLU A C 1
ATOM 702 O O . GLU A 1 95 ? -0.987 17.172 -8.648 1.00 50.69 95 GLU A O 1
ATOM 707 N N . ALA A 1 96 ? -0.522 14.991 -8.493 1.00 48.78 96 ALA A N 1
ATOM 708 C CA . ALA A 1 96 ? -1.899 14.573 -8.274 1.00 48.78 96 ALA A CA 1
ATOM 709 C C . ALA A 1 96 ? -2.357 14.770 -6.822 1.00 48.78 96 ALA A C 1
ATOM 711 O O . ALA A 1 96 ? -3.524 15.111 -6.622 1.00 48.78 96 ALA A O 1
ATOM 712 N N . HIS A 1 97 ? -1.490 14.535 -5.828 1.00 53.38 97 HIS A N 1
ATOM 713 C CA . HIS A 1 97 ? -1.877 14.376 -4.417 1.00 53.38 97 HIS A CA 1
ATOM 714 C C . HIS A 1 97 ? -1.062 15.224 -3.432 1.00 53.38 97 HIS A C 1
ATOM 716 O O . HIS A 1 97 ? -1.299 15.126 -2.230 1.00 53.38 97 HIS A O 1
ATOM 722 N N . GLY A 1 98 ? -0.149 16.090 -3.891 1.00 49.91 98 GLY A N 1
ATOM 723 C CA . GLY A 1 98 ? 0.731 16.876 -3.013 1.00 49.91 98 GLY A CA 1
ATOM 724 C C . GLY A 1 98 ? 0.017 17.757 -1.974 1.00 49.91 98 GLY A C 1
ATOM 725 O O . GLY A 1 98 ? 0.611 18.096 -0.957 1.00 49.91 98 GLY A O 1
ATOM 726 N N . HIS A 1 99 ? -1.262 18.081 -2.194 1.00 51.53 99 HIS A N 1
ATOM 727 C CA . HIS A 1 99 ? -2.125 18.836 -1.274 1.00 51.53 99 HIS A CA 1
ATOM 728 C C . HIS A 1 99 ? -3.156 17.965 -0.523 1.00 51.53 99 HIS A C 1
ATOM 730 O O . HIS A 1 99 ? -3.873 18.482 0.329 1.00 51.53 99 HIS A O 1
ATOM 736 N N . LEU A 1 100 ? -3.254 16.665 -0.834 1.00 52.84 100 LEU A N 1
ATOM 737 C CA . LEU A 1 100 ? -4.290 15.741 -0.334 1.00 52.84 100 LEU A CA 1
ATOM 738 C C . LEU A 1 100 ? -3.772 14.744 0.715 1.00 52.84 100 LEU A C 1
ATOM 740 O O . LEU A 1 100 ? -4.560 14.000 1.292 1.00 52.84 100 LEU A O 1
ATOM 744 N N . GLY A 1 101 ? -2.463 14.736 0.979 1.00 61.84 101 GLY A N 1
ATOM 745 C CA . GLY A 1 101 ? -1.836 13.909 2.007 1.00 61.84 101 GLY A CA 1
ATOM 746 C C . GLY A 1 101 ? -0.857 12.876 1.450 1.00 61.84 101 GLY A C 1
ATOM 747 O O . GLY A 1 101 ? -0.223 13.069 0.414 1.00 61.84 101 GLY A O 1
ATOM 748 N N . ALA A 1 102 ? -0.686 11.783 2.191 1.00 66.56 102 ALA A N 1
ATOM 749 C CA . ALA A 1 102 ? 0.279 10.733 1.893 1.00 66.56 102 ALA A CA 1
ATOM 750 C C . ALA A 1 102 ? -0.144 9.869 0.689 1.00 66.56 102 ALA A C 1
ATOM 752 O O . ALA A 1 102 ? -1.299 9.456 0.580 1.00 66.56 102 ALA A O 1
ATOM 753 N N . SER A 1 103 ? 0.799 9.545 -0.202 1.00 80.38 103 SER A N 1
ATOM 754 C CA . SER A 1 103 ? 0.521 8.710 -1.372 1.00 80.38 103 SER A CA 1
ATOM 755 C C . SER A 1 103 ? 1.705 7.825 -1.758 1.00 80.38 103 SER A C 1
ATOM 757 O O . SER A 1 103 ? 2.866 8.237 -1.714 1.00 80.38 103 SER A O 1
ATOM 759 N N . MET A 1 104 ? 1.398 6.581 -2.126 1.00 88.38 104 MET A N 1
ATOM 760 C CA . MET A 1 104 ? 2.389 5.575 -2.492 1.00 88.38 104 MET A CA 1
ATOM 761 C C . MET A 1 104 ? 2.697 5.593 -3.988 1.00 88.38 104 MET A C 1
ATOM 763 O O . MET A 1 104 ? 1.802 5.490 -4.823 1.00 88.38 104 MET A O 1
ATOM 767 N N . SER A 1 105 ? 3.987 5.644 -4.324 1.00 90.38 105 SER A N 1
ATOM 768 C CA . SER A 1 105 ? 4.465 5.377 -5.683 1.00 90.38 105 SER A CA 1
ATOM 769 C C . SER A 1 105 ? 4.613 3.871 -5.884 1.00 90.38 105 SER A C 1
ATOM 771 O O . SER A 1 105 ? 5.345 3.222 -5.138 1.00 90.38 105 SER A O 1
ATOM 773 N N . GLN A 1 106 ? 3.970 3.317 -6.909 1.00 89.88 106 GLN A N 1
ATOM 774 C CA . GLN A 1 106 ? 4.026 1.886 -7.225 1.00 89.88 106 GLN A CA 1
ATOM 775 C C . GLN A 1 106 ? 5.439 1.450 -7.631 1.00 89.88 106 GLN A C 1
ATOM 777 O O . GLN A 1 106 ? 5.952 0.458 -7.112 1.00 89.88 106 GLN A O 1
ATOM 782 N N . GLN A 1 107 ? 6.113 2.219 -8.492 1.00 90.75 107 GLN A N 1
ATOM 783 C CA . GLN A 1 107 ? 7.502 1.939 -8.874 1.00 90.75 107 GLN A CA 1
ATOM 784 C C . GLN A 1 107 ? 8.469 2.080 -7.695 1.00 90.75 107 GLN A C 1
ATOM 786 O O . GLN A 1 107 ? 9.402 1.289 -7.547 1.00 90.75 107 GLN A O 1
ATOM 791 N N . GLY A 1 108 ? 8.245 3.055 -6.815 1.00 93.94 108 GLY A N 1
ATOM 792 C CA . GLY A 1 108 ? 9.054 3.186 -5.609 1.00 93.94 108 GLY A CA 1
ATOM 793 C C . GLY A 1 108 ? 8.798 2.057 -4.600 1.00 93.94 108 GLY A C 1
ATOM 794 O O . GLY A 1 108 ? 9.753 1.535 -4.026 1.00 93.94 108 GLY A O 1
ATOM 795 N N . ALA A 1 109 ? 7.551 1.598 -4.452 1.00 95.62 109 ALA A N 1
ATOM 796 C CA . ALA A 1 109 ? 7.205 0.417 -3.661 1.00 95.62 109 ALA A CA 1
ATOM 797 C C . ALA A 1 109 ? 7.879 -0.847 -4.212 1.00 95.62 109 ALA A C 1
ATOM 799 O O . ALA A 1 109 ? 8.461 -1.613 -3.444 1.00 95.62 109 ALA A O 1
ATOM 800 N N . ARG A 1 110 ? 7.891 -1.024 -5.539 1.00 97.00 110 ARG A N 1
ATOM 801 C CA . ARG A 1 110 ? 8.674 -2.072 -6.205 1.00 97.00 110 ARG A CA 1
ATOM 802 C C . ARG A 1 110 ? 10.159 -1.958 -5.870 1.00 97.00 110 ARG A C 1
ATOM 804 O O . ARG A 1 110 ? 10.735 -2.930 -5.407 1.00 97.00 110 ARG A O 1
ATOM 811 N N . SER A 1 111 ? 10.764 -0.784 -6.058 1.00 97.50 111 SER A N 1
ATOM 812 C CA . SER A 1 111 ? 12.196 -0.578 -5.796 1.00 97.50 111 SER A CA 1
ATOM 813 C C . SER A 1 111 ? 12.575 -0.867 -4.341 1.00 97.50 111 SER A C 1
ATOM 815 O O . SER A 1 111 ? 13.651 -1.398 -4.074 1.00 97.50 111 SER A O 1
ATOM 817 N N . LEU A 1 112 ? 11.707 -0.528 -3.386 1.00 97.81 112 LEU A N 1
ATOM 818 C CA . LEU A 1 112 ? 11.904 -0.870 -1.979 1.00 97.81 112 LEU A CA 1
ATOM 819 C C . LEU A 1 112 ? 11.789 -2.380 -1.750 1.00 97.81 112 LEU A C 1
ATOM 821 O O . LEU A 1 112 ? 12.635 -2.950 -1.067 1.00 97.81 112 LEU A O 1
ATOM 825 N N . ALA A 1 113 ? 10.803 -3.042 -2.349 1.00 97.94 113 ALA A N 1
ATOM 826 C CA . ALA A 1 113 ? 10.678 -4.492 -2.255 1.00 97.94 113 ALA A CA 1
ATOM 827 C C . ALA A 1 113 ? 11.879 -5.225 -2.884 1.00 97.94 113 ALA A C 1
ATOM 829 O O . ALA A 1 113 ? 12.391 -6.167 -2.288 1.00 97.94 113 ALA A O 1
ATOM 830 N N . ASP A 1 114 ? 12.387 -4.749 -4.026 1.00 97.75 114 ASP A N 1
ATOM 831 C CA . ASP A 1 114 ? 13.607 -5.263 -4.671 1.00 97.75 114 ASP A CA 1
ATOM 832 C C . ASP A 1 114 ? 14.846 -5.108 -3.761 1.00 97.75 114 ASP A C 1
ATOM 834 O O . ASP A 1 114 ? 15.783 -5.899 -3.836 1.00 97.75 114 ASP A O 1
ATOM 838 N N . LYS A 1 115 ? 14.841 -4.120 -2.855 1.00 98.06 115 LYS A N 1
ATOM 839 C CA . LYS A 1 115 ? 15.869 -3.917 -1.815 1.00 98.06 115 LYS A CA 1
ATOM 840 C C . LYS A 1 115 ? 15.638 -4.752 -0.546 1.00 98.06 115 LYS A C 1
ATOM 842 O O . LYS A 1 115 ? 16.368 -4.576 0.426 1.00 98.06 115 LYS A O 1
ATOM 847 N N . GLY A 1 116 ? 14.628 -5.622 -0.525 1.00 97.94 116 GLY A N 1
ATOM 848 C CA . GLY A 1 116 ? 14.306 -6.491 0.610 1.00 97.94 116 GLY A CA 1
ATOM 849 C C . GLY A 1 116 ? 13.439 -5.845 1.693 1.00 97.94 116 GLY A C 1
ATOM 850 O O . GLY A 1 116 ? 13.356 -6.380 2.796 1.00 97.94 116 GLY A O 1
ATOM 851 N N . TYR A 1 117 ? 12.798 -4.703 1.420 1.00 98.31 117 TYR A N 1
ATOM 852 C CA . TYR A 1 117 ? 11.850 -4.120 2.370 1.00 98.31 117 TYR A CA 1
ATOM 853 C C . TYR A 1 117 ? 10.549 -4.926 2.406 1.00 98.31 117 TYR A C 1
ATOM 855 O O . TYR A 1 117 ? 9.951 -5.219 1.369 1.00 98.31 117 TYR A O 1
ATOM 863 N N . GLN A 1 118 ? 10.059 -5.184 3.616 1.00 98.25 118 GLN A N 1
ATOM 864 C CA . GLN A 1 118 ? 8.738 -5.763 3.843 1.00 98.25 118 GLN A CA 1
ATOM 865 C C . GLN A 1 118 ? 7.635 -4.748 3.525 1.00 98.25 118 GLN A C 1
ATOM 867 O O . GLN A 1 118 ? 7.821 -3.541 3.703 1.00 98.25 118 GLN A O 1
ATOM 872 N N . PHE A 1 119 ? 6.450 -5.222 3.132 1.00 97.88 119 PHE A N 1
ATOM 873 C CA . PHE A 1 119 ? 5.316 -4.364 2.771 1.00 97.88 119 PHE A CA 1
ATOM 874 C C . PHE A 1 119 ? 4.949 -3.377 3.884 1.00 97.88 119 PHE A C 1
ATOM 876 O O . PHE A 1 119 ? 4.583 -2.241 3.607 1.00 97.88 119 PHE A O 1
ATOM 883 N N . THR A 1 120 ? 5.109 -3.776 5.147 1.00 96.62 120 THR A N 1
ATOM 884 C CA . THR A 1 120 ? 4.896 -2.907 6.309 1.00 96.62 120 THR A CA 1
ATOM 885 C C . THR A 1 120 ? 5.846 -1.710 6.298 1.00 96.62 120 THR A C 1
ATOM 887 O O . THR A 1 120 ? 5.412 -0.573 6.456 1.00 96.62 120 THR A O 1
ATOM 890 N N . GLN A 1 121 ? 7.130 -1.942 6.024 1.00 96.81 121 GLN A N 1
ATOM 891 C CA . GLN A 1 121 ? 8.153 -0.900 5.946 1.00 96.81 121 GLN A CA 1
ATOM 892 C C . GLN A 1 121 ? 7.971 -0.017 4.707 1.00 96.81 121 GLN A C 1
ATOM 894 O O . GLN A 1 121 ? 8.232 1.185 4.766 1.00 96.81 121 GLN A O 1
ATOM 899 N N . ILE A 1 122 ? 7.519 -0.600 3.591 1.00 96.81 122 ILE A N 1
ATOM 900 C CA . ILE A 1 122 ? 7.152 0.145 2.381 1.00 96.81 122 ILE A CA 1
ATOM 901 C C . ILE A 1 122 ? 6.029 1.128 2.715 1.00 96.81 122 ILE A C 1
ATOM 903 O O . ILE A 1 122 ? 6.172 2.325 2.478 1.00 96.81 122 ILE A O 1
ATOM 907 N N . LEU A 1 123 ? 4.947 0.647 3.329 1.00 93.25 123 LEU A N 1
ATOM 908 C CA . LEU A 1 123 ? 3.809 1.478 3.716 1.00 93.25 123 LEU A CA 1
ATOM 909 C C . LEU A 1 123 ? 4.219 2.588 4.692 1.00 93.25 123 LEU A C 1
ATOM 911 O O . LEU A 1 123 ? 3.869 3.741 4.459 1.00 93.25 123 LEU A O 1
ATOM 915 N N . SER A 1 124 ? 5.027 2.294 5.715 1.00 90.88 124 SER A N 1
ATOM 916 C CA . SER A 1 124 ? 5.498 3.313 6.667 1.00 90.88 124 SER A CA 1
ATOM 917 C C . SER A 1 124 ? 6.330 4.427 6.023 1.00 90.88 124 SER A C 1
ATOM 919 O O . SER A 1 124 ? 6.367 5.537 6.548 1.00 90.88 124 SER A O 1
ATOM 921 N N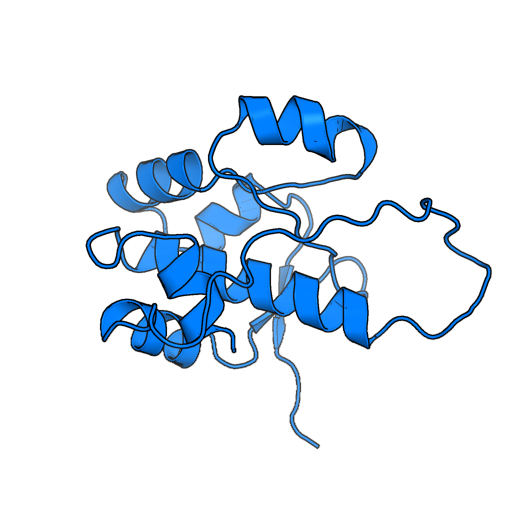 . LYS A 1 125 ? 6.996 4.169 4.889 1.00 91.25 125 LYS A N 1
ATOM 922 C CA . LYS A 1 125 ? 7.727 5.209 4.146 1.00 91.25 125 LYS A CA 1
ATOM 923 C C . LYS A 1 125 ? 6.806 6.157 3.383 1.00 91.25 125 LYS A C 1
ATOM 925 O O . LYS A 1 125 ? 7.174 7.313 3.194 1.00 91.25 125 LYS A O 1
ATOM 930 N N . TYR A 1 126 ? 5.657 5.670 2.921 1.00 87.75 126 TYR A N 1
ATOM 931 C CA . TYR A 1 126 ? 4.711 6.464 2.136 1.00 87.75 126 TYR A CA 1
ATOM 932 C C . TYR A 1 126 ? 3.626 7.117 2.982 1.00 87.75 126 TYR A C 1
ATOM 934 O O . TYR A 1 126 ? 3.186 8.207 2.637 1.00 87.75 126 TYR A O 1
ATOM 942 N N . TYR A 1 127 ? 3.240 6.486 4.089 1.00 85.25 127 TYR A N 1
ATOM 943 C CA . TYR A 1 127 ? 2.181 6.927 4.993 1.00 85.25 127 TYR A CA 1
ATOM 944 C C . TYR A 1 127 ? 2.751 7.111 6.410 1.00 85.25 127 TYR A C 1
ATOM 946 O O . TYR A 1 127 ? 2.471 6.305 7.300 1.00 85.25 127 TYR A O 1
ATOM 954 N N . PRO A 1 128 ? 3.613 8.123 6.634 1.00 81.44 128 PRO A N 1
ATOM 955 C CA . PRO A 1 128 ? 4.230 8.338 7.938 1.00 81.44 128 PRO A CA 1
ATOM 956 C C . PRO A 1 128 ? 3.166 8.614 9.006 1.00 81.44 128 PRO A C 1
ATOM 958 O O . PRO A 1 128 ? 2.202 9.334 8.767 1.00 81.44 128 PRO A O 1
ATOM 961 N N . GLY A 1 129 ? 3.341 8.017 10.186 1.00 80.62 129 GLY A N 1
ATOM 962 C CA . GLY A 1 129 ? 2.390 8.110 11.298 1.00 80.62 129 GLY A CA 1
ATOM 963 C C . GLY A 1 129 ? 1.217 7.128 11.215 1.00 80.62 129 GLY A C 1
ATOM 964 O O . GLY A 1 129 ? 0.632 6.815 12.249 1.00 80.62 129 GLY A O 1
ATOM 965 N N . ALA A 1 130 ? 0.902 6.587 10.034 1.00 83.06 130 ALA A N 1
ATOM 966 C CA . ALA A 1 130 ? -0.115 5.552 9.901 1.00 83.06 130 ALA A CA 1
ATOM 967 C C . ALA A 1 130 ? 0.394 4.198 10.422 1.00 83.06 130 ALA A C 1
ATOM 969 O O . ALA A 1 130 ? 1.562 3.833 10.255 1.00 83.06 130 ALA A O 1
ATOM 970 N N . SER A 1 131 ? -0.507 3.423 11.015 1.00 87.06 131 SER A N 1
ATOM 971 C CA . SER A 1 131 ? -0.275 2.052 11.461 1.00 87.06 131 SER A CA 1
ATOM 972 C C . SER A 1 131 ? -1.187 1.079 10.715 1.00 87.06 131 SER A C 1
ATOM 974 O O . SER A 1 131 ? -2.157 1.468 10.061 1.00 87.06 131 SER A O 1
ATOM 976 N N . LEU A 1 132 ? -0.863 -0.214 10.780 1.00 92.31 132 LEU A N 1
ATOM 977 C CA . LEU A 1 132 ? -1.759 -1.244 10.272 1.00 92.31 132 LEU A CA 1
ATOM 978 C C . LEU A 1 132 ? -2.857 -1.529 11.293 1.00 92.31 132 LEU A C 1
ATOM 980 O O . LEU A 1 132 ? -2.571 -1.877 12.437 1.00 92.31 132 LEU A O 1
ATOM 984 N N . ALA A 1 133 ? -4.103 -1.467 10.842 1.00 90.00 133 ALA A N 1
ATOM 985 C CA . ALA A 1 133 ? -5.260 -1.960 11.570 1.00 90.00 133 ALA A CA 1
ATOM 986 C C . ALA A 1 133 ? -5.874 -3.152 10.830 1.00 90.00 133 ALA A C 1
ATOM 988 O O . ALA A 1 133 ? -5.726 -3.300 9.613 1.00 90.00 133 ALA A O 1
ATOM 989 N N . ARG A 1 134 ? -6.574 -4.018 11.566 1.00 91.50 134 ARG A N 1
ATOM 990 C CA . ARG A 1 134 ? -7.319 -5.141 10.993 1.00 91.50 134 ARG A CA 1
ATOM 991 C C . ARG A 1 134 ? -8.811 -4.920 11.185 1.00 91.50 134 ARG A C 1
ATOM 993 O O . ARG A 1 134 ? -9.275 -4.777 12.313 1.00 91.50 134 ARG A O 1
ATOM 1000 N N . LEU A 1 135 ? -9.553 -4.948 10.083 1.00 84.38 135 LEU A N 1
ATOM 1001 C CA . LEU A 1 135 ? -11.010 -4.950 10.102 1.00 84.38 135 LEU A CA 1
ATOM 1002 C C . LEU A 1 135 ? -11.495 -6.217 10.814 1.00 84.38 135 LEU A C 1
ATOM 1004 O O . LEU A 1 135 ? -11.172 -7.331 10.392 1.00 84.38 135 LEU A O 1
ATOM 1008 N N . GLN A 1 136 ? -12.252 -6.044 11.894 1.00 76.12 136 GLN A N 1
ATOM 1009 C CA . GLN A 1 136 ? -12.955 -7.145 12.541 1.00 76.12 136 GLN A CA 1
ATOM 1010 C C . GLN A 1 136 ? -14.141 -7.537 11.654 1.00 76.12 136 GLN A C 1
ATOM 1012 O O . GLN A 1 136 ? -14.885 -6.670 11.197 1.00 76.12 136 GLN A O 1
ATOM 1017 N N . ARG A 1 137 ? -14.316 -8.834 11.389 1.00 57.09 137 ARG A N 1
ATOM 1018 C CA . ARG A 1 137 ? -15.615 -9.329 10.926 1.00 57.09 137 ARG A CA 1
ATOM 1019 C C . ARG A 1 137 ? -16.491 -9.480 12.163 1.00 57.09 137 ARG A C 1
ATOM 1021 O O . ARG A 1 137 ? -16.134 -10.258 13.042 1.00 57.09 137 ARG A O 1
ATOM 1028 N N . SER A 1 138 ? -17.568 -8.707 12.225 1.00 47.50 138 SER A N 1
ATOM 1029 C CA . SER A 1 138 ? -18.738 -9.018 13.050 1.00 47.50 138 SER A CA 1
ATOM 1030 C C . SER A 1 138 ? -19.402 -10.296 12.557 1.00 47.50 138 SER A C 1
ATOM 1032 O O . SER A 1 138 ? -19.515 -10.412 11.311 1.00 47.50 138 SER A O 1
#

Secondary structure (DSSP, 8-state):
-HHHHHHHHS-TTS-HHHHHHHHHHHHHHHHHHHT--S-SS--------------TT---HHHHHHHHHTTTEEEEETTEEP--EEESSHHHHHHHHTTT--EEEHHHHHHHHHTT--HHHHHHHHSTT-EEEEPPP-

pLDDT: mean 77.67, std 20.09, range [33.84, 98.5]

Sequence (138 aa):
YISSVVGAEMPSHWPAEALRAQAVAARSYAMAHLARPASQAWNLGATTRWQAYGGLGTESKSSRAAAADTQGLILSFEGGIVESLYAADRQLTVEAHGHLGASMSQQGARSLADKGYQFTQILSKYYPGASLARLQRS

Foldseek 3Di:
DLLQQLLQADPLPFFLQLLLLSSQLVVLQVCLVVVDDPDDDDCPDDDPDDDDPPDDPRGDPSSVVSNVVCPQKYKDAPNHRDNEAEDCAPVCCCVVCVPPAFYAHSVVSRVCVVVVDGNQRSNCVRHPRID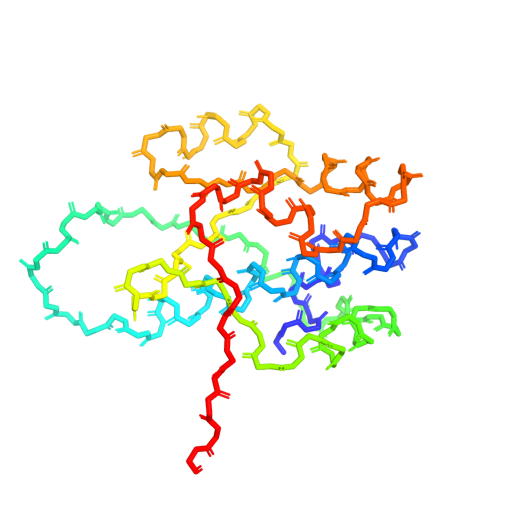IDGDDDD